Protein AF-R7TJE1-F1 (afdb_monomer_lite)

Secondary structure (DSSP, 8-state):
--------HHHHHHHTT-HHHHHHHHHTT--TT---TT---HHHHHHT-S-HHHHHHHHHHHHHTT--TT-B-TTS-BHHHHHHHTT-HHHHHHHHHTT----

Foldseek 3Di:
DPPPWVADQLLVCLLVLVLVSNLVCLVVVNDQCDATPQQDGSLQSLLPDPDPVSSLSSNVSSLVSPHDQARATNVRHGSLNSNVVVPPVSSNVVSVVSPHDPD

Organism: Capitella teleta (NCBI:txid283909)

Structure (mmCIF, N/CA/C/O backbone):
data_AF-R7TJE1-F1
#
_entry.id   AF-R7TJE1-F1
#
loop_
_atom_site.group_PDB
_atom_site.id
_atom_site.type_symbol
_atom_site.label_atom_id
_atom_site.label_alt_id
_atom_site.label_comp_id
_atom_site.label_asym_id
_atom_site.label_entity_id
_atom_site.label_seq_id
_atom_site.pdbx_PDB_ins_code
_atom_site.Cartn_x
_atom_site.Cartn_y
_atom_site.Cartn_z
_atom_site.occupancy
_atom_site.B_iso_or_equiv
_atom_site.auth_seq_id
_atom_site.auth_comp_id
_atom_site.auth_asym_id
_atom_site.auth_atom_id
_atom_site.pdbx_PDB_model_num
ATOM 1 N N . MET A 1 1 ? 20.361 -5.785 -17.310 1.00 34.81 1 MET A N 1
ATOM 2 C CA . MET A 1 1 ? 19.078 -6.520 -17.363 1.00 34.81 1 MET A CA 1
ATOM 3 C C . MET A 1 1 ? 17.946 -5.525 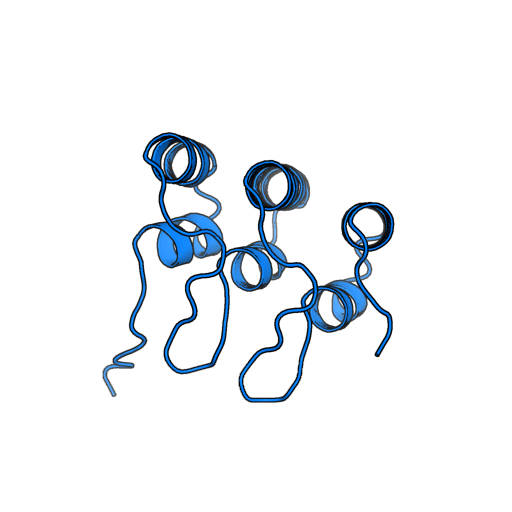-17.143 1.00 34.81 1 MET A C 1
ATOM 5 O O . MET A 1 1 ? 17.798 -5.031 -16.034 1.00 34.81 1 MET A O 1
ATOM 9 N N . LYS A 1 2 ? 17.211 -5.136 -18.194 1.00 41.81 2 LYS A N 1
ATOM 10 C CA . LYS A 1 2 ? 16.057 -4.238 -18.042 1.00 41.81 2 LYS A CA 1
ATOM 11 C C . LYS A 1 2 ? 14.924 -5.049 -17.413 1.00 41.81 2 LYS A C 1
ATOM 13 O O . LYS A 1 2 ? 14.376 -5.932 -18.066 1.00 41.81 2 LYS A O 1
ATOM 18 N N . ARG A 1 3 ? 14.608 -4.795 -16.141 1.00 45.56 3 ARG A N 1
ATOM 19 C CA . ARG A 1 3 ? 13.375 -5.297 -15.526 1.00 45.56 3 ARG A CA 1
ATOM 20 C C . ARG A 1 3 ? 12.212 -4.637 -16.262 1.00 45.56 3 ARG A C 1
ATOM 22 O O . ARG A 1 3 ? 11.872 -3.495 -15.975 1.00 45.56 3 ARG A O 1
ATOM 29 N N . ASN A 1 4 ? 11.620 -5.349 -17.217 1.00 49.66 4 ASN A N 1
ATOM 30 C CA . ASN A 1 4 ? 10.313 -5.028 -17.792 1.00 49.66 4 ASN A CA 1
ATOM 31 C C . ASN A 1 4 ? 9.226 -5.282 -16.732 1.00 49.66 4 ASN A C 1
ATOM 33 O O . ASN A 1 4 ? 8.315 -6.078 -16.932 1.00 49.66 4 ASN A O 1
ATOM 37 N N . ASN A 1 5 ? 9.338 -4.642 -15.568 1.00 59.19 5 ASN A N 1
ATOM 38 C CA . ASN A 1 5 ? 8.249 -4.585 -14.613 1.00 59.19 5 ASN A CA 1
ATOM 39 C C . ASN A 1 5 ? 7.228 -3.641 -15.237 1.00 59.19 5 ASN A C 1
ATOM 41 O O . ASN A 1 5 ? 7.529 -2.467 -15.442 1.00 59.19 5 ASN A O 1
ATOM 45 N N . ARG A 1 6 ? 6.054 -4.160 -15.601 1.00 71.88 6 ARG A N 1
ATOM 46 C CA . ARG A 1 6 ? 4.935 -3.354 -16.093 1.00 71.88 6 ARG A CA 1
ATOM 47 C C . ARG A 1 6 ? 4.520 -2.398 -14.967 1.00 71.88 6 ARG A C 1
ATOM 49 O O . ARG A 1 6 ? 3.744 -2.768 -14.094 1.00 71.88 6 ARG A O 1
ATOM 56 N N . LEU A 1 7 ? 5.150 -1.226 -14.917 1.00 78.06 7 LEU A N 1
ATOM 57 C CA . LEU A 1 7 ? 4.998 -0.262 -13.837 1.00 78.06 7 LEU A CA 1
ATOM 58 C C . LEU A 1 7 ? 3.949 0.756 -14.268 1.00 78.06 7 LEU A C 1
ATOM 60 O O . LEU A 1 7 ? 4.163 1.505 -15.221 1.00 78.06 7 LEU A O 1
ATOM 64 N N . SER A 1 8 ? 2.796 0.747 -13.607 1.00 91.94 8 SER A N 1
ATOM 65 C CA . SER A 1 8 ? 1.806 1.791 -13.828 1.00 91.94 8 SER A CA 1
ATOM 66 C C . SER A 1 8 ? 2.273 3.104 -13.195 1.00 91.94 8 SER A C 1
ATOM 68 O O . SER A 1 8 ? 3.098 3.082 -12.272 1.00 91.94 8 SER A O 1
ATOM 70 N N . PRO A 1 9 ? 1.746 4.255 -13.646 1.00 95.12 9 PRO A N 1
ATOM 71 C CA . PRO A 1 9 ? 2.037 5.538 -13.014 1.00 95.12 9 PRO A CA 1
ATOM 72 C C . PRO A 1 9 ? 1.765 5.527 -11.504 1.00 95.12 9 PRO A C 1
ATOM 74 O O . PRO A 1 9 ? 2.531 6.113 -10.743 1.00 95.12 9 PRO A O 1
ATOM 77 N N . LEU A 1 10 ? 0.721 4.811 -11.068 1.00 97.19 10 LEU A N 1
ATOM 78 C CA . LEU A 1 10 ? 0.361 4.702 -9.656 1.00 97.19 10 LEU A CA 1
ATOM 79 C C . LEU A 1 10 ? 1.389 3.878 -8.872 1.00 97.19 10 LEU A C 1
ATOM 81 O O . LEU A 1 10 ? 1.825 4.319 -7.814 1.00 97.19 10 LEU A O 1
ATOM 85 N N . LEU A 1 11 ? 1.857 2.748 -9.419 1.00 96.19 11 LEU A N 1
ATOM 86 C CA . LEU A 1 11 ? 2.925 1.955 -8.795 1.00 96.19 11 LEU A CA 1
ATOM 87 C C . LEU A 1 11 ? 4.206 2.781 -8.611 1.00 96.19 11 LEU A C 1
ATOM 89 O O . LEU A 1 11 ? 4.821 2.748 -7.545 1.00 96.19 11 LEU A O 1
ATOM 93 N N . LEU A 1 12 ? 4.592 3.556 -9.631 1.00 95.44 12 LEU A N 1
ATOM 94 C CA . LEU A 1 12 ? 5.768 4.423 -9.563 1.00 95.44 12 LEU A CA 1
ATOM 95 C C . LEU A 1 12 ? 5.597 5.530 -8.512 1.00 95.44 12 LEU A C 1
ATOM 97 O O . LEU A 1 12 ? 6.491 5.739 -7.689 1.00 95.44 12 LEU A O 1
ATOM 101 N N . ALA A 1 13 ? 4.451 6.213 -8.507 1.00 97.06 13 ALA A N 1
ATOM 102 C CA . ALA A 1 13 ? 4.151 7.270 -7.544 1.00 97.06 13 ALA A CA 1
ATOM 103 C C . ALA A 1 13 ? 4.171 6.746 -6.098 1.00 97.06 13 ALA A C 1
ATOM 105 O O . ALA A 1 13 ? 4.789 7.365 -5.232 1.00 97.06 13 ALA A O 1
ATOM 106 N N . SER A 1 14 ? 3.587 5.571 -5.850 1.00 97.12 14 SER A N 1
ATOM 107 C CA . SER A 1 14 ? 3.613 4.924 -4.535 1.00 97.12 14 SER A CA 1
ATOM 108 C C . SER A 1 1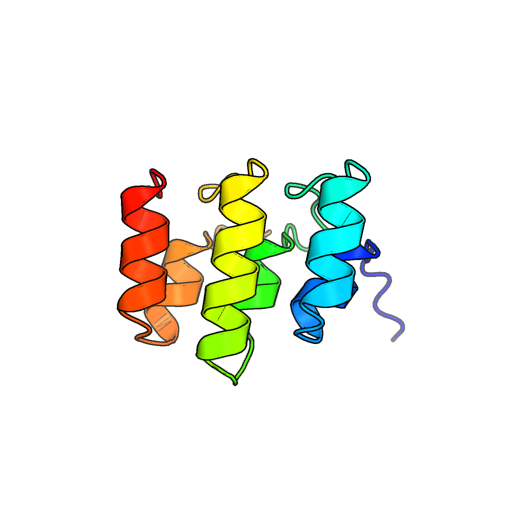4 ? 5.019 4.492 -4.121 1.00 97.12 14 SER A C 1
ATOM 110 O O . SER A 1 14 ? 5.390 4.698 -2.971 1.00 97.12 14 SER A O 1
ATOM 112 N N . SER A 1 15 ? 5.835 3.968 -5.045 1.00 95.31 15 SER A N 1
ATOM 113 C CA . SER A 1 15 ? 7.223 3.570 -4.744 1.00 95.31 15 SER A CA 1
ATOM 114 C C . SER A 1 15 ? 8.155 4.744 -4.430 1.00 95.31 15 SER A C 1
ATOM 116 O O . SER A 1 15 ? 9.165 4.565 -3.760 1.00 95.31 15 SER A O 1
ATOM 118 N N . THR A 1 16 ? 7.823 5.942 -4.917 1.00 95.56 16 THR A N 1
ATOM 119 C CA . THR A 1 16 ? 8.625 7.159 -4.721 1.00 95.56 16 THR A CA 1
ATOM 120 C C . THR A 1 16 ? 8.107 8.029 -3.578 1.00 95.56 16 THR A C 1
ATOM 122 O O . THR A 1 16 ? 8.711 9.054 -3.277 1.00 95.56 16 THR A O 1
ATOM 125 N N . GLY A 1 17 ? 6.989 7.657 -2.945 1.00 96.62 17 GLY A N 1
ATOM 126 C CA . GLY A 1 17 ? 6.381 8.451 -1.878 1.00 96.62 17 GLY A CA 1
ATOM 127 C C . GLY A 1 17 ? 5.725 9.745 -2.372 1.00 96.62 17 GLY A C 1
ATOM 128 O O . GLY A 1 17 ? 5.469 10.651 -1.582 1.00 96.62 17 GLY A O 1
ATOM 129 N N . ASN A 1 18 ? 5.443 9.874 -3.673 1.00 97.62 18 ASN A N 1
ATOM 130 C CA . ASN A 1 18 ? 4.864 11.092 -4.234 1.00 97.62 18 ASN A CA 1
ATOM 131 C C . ASN A 1 18 ? 3.351 11.160 -3.964 1.00 97.62 18 ASN A C 1
ATOM 133 O O . ASN A 1 18 ? 2.531 10.838 -4.828 1.00 97.62 18 ASN A O 1
ATOM 137 N N . VAL A 1 19 ? 2.988 11.613 -2.761 1.00 98.19 19 VAL A N 1
ATOM 138 C CA . VAL A 1 19 ? 1.599 11.721 -2.275 1.00 98.19 19 VAL A CA 1
ATOM 139 C C . VAL A 1 19 ? 0.689 12.451 -3.264 1.00 98.19 19 VAL A C 1
ATOM 141 O O . VAL A 1 19 ? -0.418 11.995 -3.539 1.00 98.19 19 VAL A O 1
ATOM 144 N N . GLN A 1 20 ? 1.150 13.571 -3.827 1.00 98.19 20 GLN A N 1
ATOM 145 C CA . GLN A 1 20 ? 0.338 14.386 -4.736 1.00 98.19 20 GLN A CA 1
ATOM 146 C C . GLN A 1 20 ? 0.025 13.649 -6.038 1.00 98.19 20 GLN A C 1
ATOM 148 O O . GLN A 1 20 ? -1.092 13.732 -6.548 1.00 98.19 20 GLN A O 1
ATOM 153 N N . SER A 1 21 ? 0.995 12.898 -6.562 1.00 98.12 21 SER A N 1
ATOM 154 C CA . SER A 1 21 ? 0.790 12.085 -7.760 1.00 98.12 21 SER A CA 1
ATOM 155 C C . SER A 1 21 ? -0.125 10.901 -7.477 1.00 98.12 21 SER A C 1
ATOM 157 O O . SER A 1 21 ? -1.029 10.657 -8.267 1.00 98.12 21 SER A O 1
ATOM 159 N N . VAL A 1 22 ? 0.050 10.214 -6.340 1.00 98.50 22 VAL A N 1
ATOM 160 C CA . VAL A 1 22 ? -0.859 9.138 -5.907 1.00 98.50 22 VAL A CA 1
ATOM 161 C C . VAL A 1 22 ? -2.293 9.657 -5.840 1.00 98.50 22 VAL A C 1
ATOM 163 O O . VAL A 1 22 ? -3.169 9.108 -6.503 1.00 98.50 22 VAL A O 1
ATOM 166 N N . LYS A 1 23 ? -2.517 10.757 -5.111 1.00 98.50 23 LYS A N 1
ATOM 167 C CA . LYS A 1 23 ? -3.840 11.365 -4.953 1.00 98.50 23 LYS A CA 1
ATOM 168 C C . LYS A 1 23 ? -4.473 11.703 -6.304 1.00 98.50 23 LYS A C 1
ATOM 170 O O . LYS A 1 23 ? -5.572 11.248 -6.594 1.00 98.50 23 LYS A O 1
ATOM 175 N N . ARG A 1 24 ? -3.752 12.433 -7.161 1.00 98.38 24 ARG A N 1
ATOM 176 C CA . ARG A 1 24 ? -4.257 12.842 -8.480 1.00 98.38 24 ARG A CA 1
ATOM 177 C C . ARG A 1 24 ? -4.579 11.640 -9.369 1.00 98.38 24 ARG A C 1
ATOM 179 O O . ARG A 1 24 ? -5.585 11.646 -10.068 1.00 98.38 24 ARG A O 1
ATOM 186 N N . LEU A 1 25 ? -3.734 10.611 -9.370 1.00 98.38 25 LEU A N 1
ATOM 187 C CA . LEU A 1 25 ? -3.973 9.409 -10.170 1.00 98.38 25 LEU A CA 1
ATOM 188 C C . LEU A 1 25 ? -5.243 8.680 -9.714 1.00 98.38 25 LEU A C 1
ATOM 190 O O . LEU A 1 25 ? -6.046 8.292 -10.559 1.00 98.38 25 LEU A O 1
ATOM 194 N N . LEU A 1 26 ? -5.452 8.550 -8.403 1.00 98.31 26 LEU A N 1
ATOM 195 C CA . LEU A 1 26 ? -6.655 7.940 -7.836 1.00 98.31 26 LEU A CA 1
ATOM 196 C C . LEU A 1 26 ? -7.921 8.763 -8.134 1.00 98.31 26 LEU A C 1
ATOM 198 O O . LEU A 1 26 ? -8.920 8.201 -8.577 1.00 98.31 26 LEU A O 1
ATOM 202 N N . GLU A 1 27 ? -7.859 10.094 -8.017 1.00 98.06 27 GLU A N 1
ATOM 203 C CA . GLU A 1 27 ? -8.951 11.005 -8.412 1.00 98.06 27 GLU A CA 1
ATOM 204 C C . GLU A 1 27 ? -9.319 10.861 -9.902 1.00 98.06 27 GLU A C 1
ATOM 206 O O . GLU A 1 27 ? -10.484 10.975 -10.286 1.00 98.06 27 GLU A O 1
ATOM 211 N N . HIS A 1 28 ? -8.335 10.544 -10.748 1.00 97.50 28 HIS A N 1
ATOM 212 C CA . HIS A 1 28 ? -8.521 10.240 -12.169 1.00 97.50 28 HIS A CA 1
ATOM 213 C C . HIS A 1 28 ? -8.809 8.755 -12.457 1.00 97.50 28 HIS A C 1
ATOM 215 O O . HIS A 1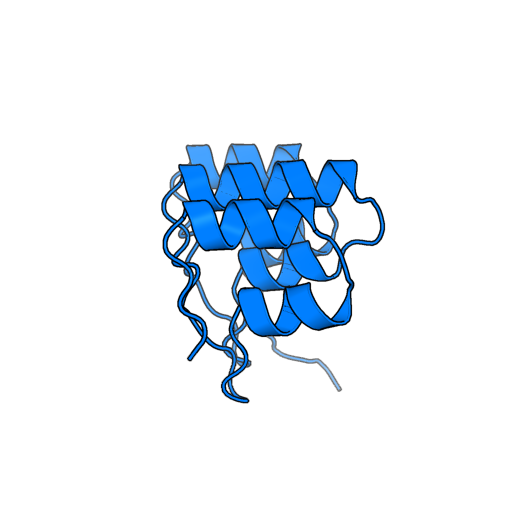 28 ? -8.646 8.306 -13.593 1.00 97.50 28 HIS A O 1
ATOM 221 N N . LYS A 1 29 ? -9.300 8.004 -11.462 1.00 95.50 29 LYS A N 1
ATOM 222 C CA . LYS A 1 29 ? -9.738 6.604 -11.584 1.00 95.50 29 LYS A CA 1
ATOM 223 C C . LYS A 1 29 ? -8.626 5.633 -11.996 1.00 95.50 29 LYS A C 1
ATOM 225 O O . LYS A 1 29 ? -8.900 4.635 -12.664 1.00 95.50 29 LYS A O 1
ATOM 230 N N . ALA A 1 30 ? -7.375 5.907 -11.624 1.00 96.75 30 ALA A N 1
ATOM 231 C CA . ALA A 1 30 ? -6.337 4.884 -11.697 1.00 96.75 30 ALA A CA 1
ATOM 232 C C . ALA A 1 30 ? -6.739 3.689 -10.823 1.00 96.75 30 ALA A C 1
ATOM 234 O O . ALA A 1 30 ? -7.181 3.875 -9.693 1.00 96.75 30 ALA A O 1
ATOM 235 N N . ASP A 1 31 ? -6.574 2.477 -11.349 1.00 97.56 31 ASP A N 1
ATOM 236 C CA . ASP A 1 31 ? -6.898 1.248 -10.627 1.00 97.56 31 ASP A CA 1
ATOM 237 C C . ASP A 1 31 ? -5.887 1.013 -9.481 1.00 97.56 31 ASP A C 1
ATOM 239 O O . ASP A 1 31 ? -4.712 0.737 -9.763 1.00 97.56 31 ASP A O 1
ATOM 243 N N . PRO A 1 32 ? -6.299 1.103 -8.199 1.00 97.44 32 PRO A N 1
ATOM 244 C CA . PRO A 1 32 ? -5.408 0.865 -7.062 1.00 97.44 32 PRO A CA 1
ATOM 245 C C . PRO A 1 32 ? -4.951 -0.597 -6.952 1.00 97.44 32 PRO A C 1
ATOM 247 O O . PRO A 1 32 ? -3.917 -0.871 -6.336 1.00 97.44 32 PRO A O 1
ATOM 250 N N . ASN A 1 33 ? -5.680 -1.521 -7.585 1.00 97.56 33 ASN A N 1
ATOM 251 C CA . ASN A 1 33 ? -5.450 -2.963 -7.546 1.00 97.56 33 ASN A CA 1
ATOM 252 C C . ASN A 1 33 ? -4.613 -3.462 -8.724 1.00 97.56 33 ASN A C 1
ATOM 254 O O . ASN A 1 33 ? -4.364 -4.663 -8.851 1.00 97.56 33 ASN A O 1
ATOM 258 N N . GLN A 1 34 ? -4.128 -2.554 -9.574 1.00 96.44 34 GLN A N 1
ATOM 259 C CA . GLN A 1 34 ? -3.268 -2.920 -10.683 1.00 96.44 34 GLN A CA 1
ATOM 260 C C . GLN A 1 34 ? -1.975 -3.575 -10.181 1.00 96.44 34 GLN A C 1
ATOM 262 O O . GLN A 1 34 ? -1.220 -3.001 -9.394 1.00 96.44 34 GLN A O 1
ATOM 267 N N . ARG A 1 35 ? -1.687 -4.766 -10.710 1.00 95.19 35 ARG A N 1
ATOM 268 C CA . ARG A 1 35 ? -0.501 -5.558 -10.367 1.00 95.19 35 ARG A CA 1
ATOM 269 C C . ARG A 1 35 ? 0.561 -5.456 -11.455 1.00 95.19 35 ARG A C 1
ATOM 271 O O . ARG A 1 35 ? 0.252 -5.468 -12.650 1.00 95.19 35 ARG A O 1
ATOM 278 N N . ASN A 1 36 ? 1.826 -5.374 -11.049 1.00 93.81 36 ASN A N 1
ATOM 279 C CA . ASN A 1 36 ? 2.940 -5.569 -11.978 1.00 93.81 36 ASN A CA 1
ATOM 280 C C . ASN A 1 36 ? 3.194 -7.068 -12.235 1.00 93.81 36 ASN A C 1
ATOM 282 O O . ASN A 1 36 ? 2.509 -7.941 -11.708 1.00 93.81 36 ASN A O 1
ATOM 286 N N . ASN A 1 37 ? 4.233 -7.380 -13.012 1.00 92.56 37 ASN A N 1
ATOM 287 C CA . ASN A 1 37 ? 4.601 -8.761 -13.354 1.00 92.56 37 ASN A CA 1
ATOM 288 C C . ASN A 1 37 ? 5.046 -9.618 -12.150 1.00 92.56 37 ASN A C 1
ATOM 290 O O . ASN A 1 37 ? 5.201 -10.823 -12.294 1.00 92.56 37 ASN A O 1
ATOM 294 N N . GLN A 1 38 ? 5.272 -9.007 -10.987 1.00 92.88 38 GLN A N 1
ATOM 295 C CA . GLN A 1 38 ? 5.598 -9.687 -9.730 1.00 92.88 38 GLN A CA 1
ATOM 296 C C . GLN A 1 38 ? 4.374 -9.780 -8.806 1.00 92.88 38 GLN A C 1
ATOM 298 O O . GLN A 1 38 ? 4.502 -10.134 -7.641 1.00 92.88 38 GLN A O 1
ATOM 303 N N . GLY A 1 39 ? 3.184 -9.422 -9.294 1.00 94.75 39 GLY A N 1
ATOM 304 C CA . GLY A 1 39 ? 1.965 -9.406 -8.494 1.00 94.75 39 GLY A CA 1
ATOM 305 C C . GLY A 1 39 ? 1.862 -8.233 -7.515 1.00 94.75 39 GLY A C 1
ATOM 306 O O . GLY A 1 39 ? 0.879 -8.184 -6.786 1.00 94.75 39 GLY A O 1
ATOM 307 N N . LEU A 1 40 ? 2.818 -7.295 -7.505 1.00 95.88 40 LEU A N 1
ATOM 308 C CA . LEU A 1 40 ? 2.857 -6.189 -6.543 1.00 95.88 40 LEU A CA 1
ATOM 309 C C . LEU A 1 40 ? 1.856 -5.088 -6.903 1.00 95.88 40 LEU A C 1
ATOM 311 O O . LEU A 1 40 ? 1.797 -4.663 -8.062 1.00 95.88 40 LEU A O 1
ATOM 315 N N . THR A 1 41 ? 1.144 -4.595 -5.890 1.00 97.31 41 THR A N 1
ATOM 316 C CA . THR A 1 41 ? 0.195 -3.473 -5.968 1.00 97.31 41 THR A CA 1
ATOM 317 C C . THR A 1 41 ? 0.811 -2.168 -5.461 1.00 97.31 41 THR A C 1
ATOM 319 O O . THR A 1 41 ? 1.882 -2.152 -4.847 1.00 97.31 41 THR A O 1
ATOM 322 N N . ALA A 1 42 ? 0.115 -1.049 -5.679 1.00 97.50 42 ALA A N 1
ATOM 323 C CA . ALA A 1 42 ? 0.535 0.262 -5.184 1.00 97.50 42 ALA A CA 1
ATOM 324 C C . ALA A 1 42 ? 0.623 0.293 -3.650 1.00 97.50 42 ALA A C 1
ATOM 326 O O . ALA A 1 42 ? 1.535 0.908 -3.092 1.00 97.50 42 ALA A O 1
ATOM 327 N N . LEU A 1 43 ? -0.281 -0.436 -2.985 1.00 97.44 43 LEU A N 1
ATOM 328 C CA . LEU A 1 43 ? -0.299 -0.594 -1.534 1.00 97.44 43 LEU A CA 1
ATOM 329 C C . LEU A 1 43 ? 0.993 -1.249 -1.042 1.00 97.44 43 LEU A C 1
ATOM 331 O O . LEU A 1 43 ? 1.642 -0.713 -0.150 1.00 97.44 43 LEU A O 1
ATOM 335 N N . MET A 1 44 ? 1.426 -2.339 -1.682 1.00 96.25 44 MET A N 1
ATOM 336 C CA . MET A 1 44 ? 2.668 -3.034 -1.325 1.00 96.25 44 MET A CA 1
ATOM 337 C C . MET A 1 44 ? 3.906 -2.155 -1.520 1.00 96.25 44 MET A C 1
ATOM 339 O O . MET A 1 44 ? 4.788 -2.143 -0.667 1.00 96.25 44 MET A O 1
ATOM 343 N N . PHE A 1 45 ? 3.966 -1.360 -2.595 1.00 95.75 45 PHE A N 1
ATOM 344 C CA . PHE A 1 45 ? 5.071 -0.414 -2.788 1.00 95.75 45 PHE A CA 1
ATOM 345 C C . PHE A 1 45 ? 5.130 0.656 -1.693 1.00 95.75 45 PHE A C 1
ATOM 347 O O . PHE A 1 45 ? 6.220 0.970 -1.215 1.00 95.75 45 PHE A O 1
ATOM 354 N N . ALA A 1 46 ? 3.982 1.179 -1.253 1.00 96.25 46 ALA A N 1
ATOM 355 C CA . ALA A 1 46 ? 3.928 2.178 -0.185 1.00 96.25 46 ALA A CA 1
ATOM 356 C C . ALA A 1 46 ? 4.490 1.647 1.150 1.00 96.25 46 ALA A C 1
ATOM 358 O O . ALA A 1 46 ? 5.094 2.395 1.922 1.00 96.25 46 ALA A O 1
ATOM 359 N N . LEU A 1 47 ? 4.373 0.339 1.407 1.00 95.06 47 LEU A N 1
ATOM 360 C CA . LEU A 1 47 ? 4.936 -0.302 2.601 1.00 95.06 47 LEU A CA 1
ATOM 361 C C . LEU A 1 47 ? 6.471 -0.293 2.625 1.00 95.06 47 LEU A C 1
ATOM 363 O O . LEU A 1 47 ? 7.078 -0.401 3.690 1.00 95.06 47 LEU A O 1
ATOM 367 N N . HIS A 1 48 ? 7.126 -0.110 1.480 1.00 93.00 48 HIS A N 1
ATOM 368 C CA . HIS A 1 48 ? 8.582 -0.043 1.414 1.00 93.00 48 HIS A CA 1
ATOM 369 C C . HIS A 1 48 ? 9.158 1.349 1.677 1.00 93.00 48 HIS A C 1
ATOM 371 O O . HIS A 1 48 ? 10.360 1.429 1.906 1.00 93.00 48 HIS A O 1
ATOM 377 N N . LEU A 1 49 ? 8.330 2.394 1.756 1.00 93.69 49 LEU A N 1
ATOM 378 C CA . LEU A 1 49 ? 8.775 3.751 2.079 1.00 93.69 49 LEU A CA 1
ATOM 379 C C . LEU A 1 49 ? 9.423 3.830 3.471 1.00 93.69 49 LEU A C 1
ATOM 381 O O . LEU A 1 49 ? 9.038 3.094 4.387 1.00 93.69 49 LEU A O 1
ATOM 385 N N . ASP A 1 50 ? 10.403 4.723 3.601 1.00 91.38 50 ASP A N 1
ATOM 386 C CA . ASP A 1 50 ? 11.141 4.963 4.849 1.00 91.38 50 ASP A CA 1
ATOM 387 C C . ASP A 1 50 ? 10.464 6.027 5.725 1.00 91.38 50 ASP A C 1
ATOM 389 O O . ASP A 1 50 ? 10.517 5.961 6.952 1.00 91.38 50 ASP A O 1
ATOM 393 N N . ASP A 1 51 ? 9.786 6.995 5.103 1.00 93.38 51 ASP A N 1
ATOM 394 C CA . ASP A 1 51 ? 9.052 8.041 5.811 1.00 93.38 51 ASP A CA 1
ATOM 395 C C . ASP A 1 51 ? 7.671 7.534 6.255 1.00 93.38 51 ASP A C 1
ATOM 397 O O . ASP A 1 51 ? 6.770 7.311 5.440 1.00 93.38 51 ASP A O 1
ATOM 401 N N . ALA A 1 52 ? 7.500 7.362 7.568 1.00 91.00 52 ALA A N 1
ATOM 402 C CA . ALA A 1 52 ? 6.283 6.804 8.155 1.00 91.00 52 ALA A CA 1
ATOM 403 C C . ALA A 1 52 ? 5.031 7.668 7.912 1.00 91.00 52 ALA A C 1
ATOM 405 O O . ALA A 1 52 ? 3.941 7.121 7.760 1.00 91.00 52 ALA A O 1
ATOM 406 N N . SER A 1 53 ? 5.170 8.997 7.848 1.00 93.06 53 SER A N 1
ATOM 407 C CA . SER A 1 53 ? 4.046 9.921 7.620 1.00 93.06 53 SER A CA 1
ATOM 408 C C . SER A 1 53 ? 3.526 9.822 6.181 1.00 93.06 53 SER A C 1
ATOM 410 O O . SER A 1 53 ? 2.325 9.697 5.924 1.00 93.06 53 SER A O 1
ATOM 412 N N . THR A 1 54 ? 4.454 9.797 5.229 1.00 95.69 54 THR A N 1
ATOM 413 C CA . THR A 1 54 ? 4.209 9.623 3.798 1.00 95.69 54 THR A CA 1
ATOM 414 C C . THR A 1 54 ? 3.619 8.248 3.523 1.00 95.69 54 THR A C 1
ATOM 416 O O . THR A 1 54 ? 2.626 8.134 2.804 1.00 95.69 54 THR A O 1
ATOM 419 N N . GLN A 1 55 ? 4.185 7.209 4.141 1.00 95.44 55 GLN A N 1
ATOM 420 C CA . GLN A 1 55 ? 3.654 5.853 4.093 1.00 95.44 55 GLN A CA 1
ATOM 421 C C . GLN A 1 55 ? 2.206 5.800 4.590 1.00 95.44 55 GLN A C 1
ATOM 423 O O . GLN A 1 55 ? 1.341 5.299 3.876 1.00 95.44 55 GLN A O 1
ATOM 428 N N . GLU A 1 56 ? 1.927 6.341 5.779 1.00 95.00 56 GLU A N 1
ATOM 429 C CA . GLU A 1 56 ? 0.583 6.356 6.366 1.00 95.00 56 GLU A CA 1
ATOM 430 C C . GLU A 1 56 ? -0.426 7.087 5.473 1.00 95.00 56 GLU A C 1
ATOM 432 O O . GLU A 1 56 ? -1.542 6.601 5.270 1.00 95.00 56 GLU A O 1
ATOM 437 N N . THR A 1 57 ? -0.008 8.203 4.873 1.00 97.44 57 THR A N 1
ATOM 438 C CA . THR A 1 57 ? -0.839 8.991 3.957 1.00 97.44 57 THR A CA 1
ATOM 439 C C . THR A 1 57 ? -1.165 8.221 2.677 1.00 97.44 57 THR A C 1
ATOM 441 O O . THR A 1 57 ? -2.323 8.158 2.272 1.00 97.44 57 THR A O 1
ATOM 444 N N . ILE A 1 58 ? -0.165 7.613 2.032 1.00 98.25 58 ILE A N 1
ATOM 445 C CA . ILE A 1 58 ? -0.365 6.877 0.774 1.00 98.25 58 ILE A CA 1
ATOM 446 C C . ILE A 1 58 ? -1.194 5.614 1.004 1.00 98.25 58 ILE A C 1
ATOM 448 O O . ILE A 1 58 ? -2.086 5.329 0.209 1.00 98.25 58 ILE A O 1
ATOM 452 N N . VAL A 1 59 ? -0.940 4.880 2.090 1.00 97.44 59 VAL A N 1
ATOM 453 C CA . VAL A 1 59 ? -1.737 3.701 2.458 1.00 97.44 59 VAL A CA 1
ATOM 454 C C . VAL A 1 59 ? -3.197 4.090 2.692 1.00 97.44 59 VAL A C 1
ATOM 456 O O . VAL A 1 59 ? -4.083 3.434 2.151 1.00 97.44 59 VAL A O 1
ATOM 459 N N . GLY A 1 60 ? -3.447 5.182 3.423 1.00 97.31 60 GLY A N 1
ATOM 460 C CA . GLY A 1 60 ? -4.798 5.711 3.623 1.00 97.31 60 GLY A CA 1
ATOM 461 C C . GLY A 1 60 ? -5.498 6.038 2.305 1.00 97.31 60 GLY A C 1
ATOM 462 O O . GLY A 1 60 ? -6.574 5.512 2.047 1.00 97.31 60 GLY A O 1
ATOM 463 N N . LEU A 1 61 ? -4.846 6.814 1.431 1.00 98.25 61 LEU A N 1
ATOM 464 C CA . LEU A 1 61 ? -5.401 7.181 0.124 1.00 98.25 61 LEU A CA 1
ATOM 465 C C . LEU A 1 61 ? -5.764 5.961 -0.726 1.00 98.25 61 LEU A C 1
ATOM 467 O O . LEU A 1 61 ? -6.820 5.940 -1.351 1.00 98.25 61 LEU A O 1
ATOM 471 N N . LEU A 1 62 ? -4.893 4.952 -0.766 1.00 98.31 62 LEU A N 1
ATOM 472 C CA . LEU A 1 62 ? -5.125 3.742 -1.550 1.00 98.31 62 LEU A CA 1
ATOM 473 C C . LEU A 1 62 ? -6.330 2.954 -1.024 1.00 98.31 62 LEU A C 1
ATOM 475 O O . LEU A 1 62 ? -7.185 2.564 -1.815 1.00 98.31 62 LEU A O 1
ATOM 479 N N . ILE A 1 63 ? -6.425 2.766 0.295 1.00 97.44 63 ILE A N 1
ATOM 480 C CA . ILE A 1 63 ? -7.554 2.083 0.943 1.00 97.44 63 ILE A CA 1
AT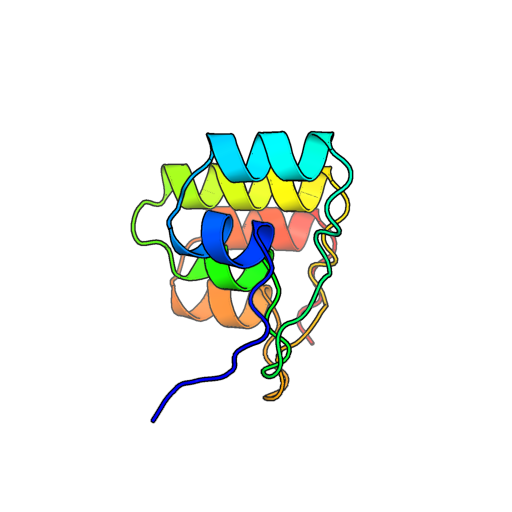OM 481 C C . ILE A 1 63 ? -8.863 2.846 0.703 1.00 97.44 63 ILE A C 1
ATOM 483 O O . ILE A 1 63 ? -9.851 2.248 0.283 1.00 97.44 63 ILE A O 1
ATOM 487 N N . GLU A 1 64 ? -8.864 4.168 0.892 1.00 97.19 64 GLU A N 1
ATOM 488 C CA . GLU A 1 64 ? -10.032 5.033 0.656 1.00 97.19 64 GLU A CA 1
ATOM 489 C C . GLU A 1 64 ? -10.558 4.940 -0.785 1.00 97.19 64 GLU A C 1
ATOM 491 O O . GLU A 1 64 ? -11.753 5.110 -1.019 1.00 97.19 64 GLU A O 1
ATOM 496 N N . HIS A 1 65 ? -9.682 4.638 -1.747 1.00 98.06 65 HIS A N 1
ATOM 497 C CA . HIS A 1 65 ? -10.036 4.471 -3.158 1.00 98.06 65 HIS A CA 1
ATOM 498 C C . HIS A 1 65 ? -10.260 3.007 -3.570 1.00 98.06 65 HIS A C 1
ATOM 500 O O . HIS A 1 65 ? -10.350 2.717 -4.762 1.00 98.06 65 HIS A O 1
ATOM 506 N N . GLY A 1 66 ? -10.392 2.086 -2.610 1.00 96.50 66 GLY A N 1
ATOM 507 C CA . GLY A 1 66 ? -10.770 0.696 -2.872 1.00 96.50 66 GLY A CA 1
ATOM 508 C C . GLY A 1 66 ? -9.601 -0.236 -3.188 1.00 96.50 66 GLY A C 1
ATOM 509 O O . GLY A 1 66 ? -9.778 -1.208 -3.927 1.00 96.50 66 GLY A O 1
ATOM 510 N N . ALA A 1 67 ? -8.407 0.044 -2.659 1.00 97.69 67 ALA A N 1
ATOM 511 C CA . ALA A 1 67 ? -7.327 -0.935 -2.666 1.00 97.69 67 ALA A CA 1
ATOM 512 C C . ALA A 1 67 ? -7.730 -2.184 -1.865 1.00 97.69 67 ALA A C 1
ATOM 514 O O . ALA A 1 67 ? -8.062 -2.099 -0.684 1.00 97.69 67 ALA A O 1
ATOM 515 N N . ASP A 1 68 ? -7.652 -3.343 -2.508 1.00 97.06 68 ASP A N 1
ATOM 516 C CA . ASP A 1 68 ? -7.824 -4.648 -1.894 1.00 97.06 68 ASP A CA 1
ATOM 517 C C . ASP A 1 68 ? -6.553 -5.004 -1.110 1.00 97.06 68 ASP A C 1
ATOM 519 O O . ASP A 1 68 ? -5.473 -5.242 -1.664 1.00 97.06 68 ASP A O 1
ATOM 523 N N . VAL A 1 69 ? -6.696 -4.998 0.214 1.00 95.81 69 VAL A N 1
ATOM 524 C CA . VAL A 1 69 ? -5.627 -5.265 1.182 1.00 95.81 69 VAL A CA 1
ATOM 525 C C . VAL A 1 69 ? -5.212 -6.740 1.233 1.00 95.81 69 VAL A C 1
ATOM 527 O O . VAL A 1 69 ? -4.132 -7.039 1.747 1.00 95.81 69 VAL A O 1
ATOM 530 N N . ASN A 1 70 ? -6.025 -7.638 0.667 1.00 95.69 70 ASN A N 1
ATOM 531 C CA . ASN A 1 70 ? -5.826 -9.089 0.680 1.00 95.69 70 ASN A CA 1
ATOM 532 C C . ASN A 1 70 ? -5.155 -9.618 -0.594 1.00 95.69 70 ASN A C 1
ATOM 534 O O . ASN A 1 70 ? -4.836 -10.804 -0.683 1.00 95.69 70 ASN A O 1
ATOM 538 N N . LEU A 1 71 ? -4.885 -8.755 -1.580 1.00 95.75 71 LEU A N 1
ATOM 539 C CA . LEU A 1 71 ? -4.063 -9.140 -2.723 1.00 95.75 71 LEU A CA 1
ATOM 540 C C . LEU A 1 71 ? -2.670 -9.569 -2.257 1.00 95.75 71 LEU A C 1
ATOM 542 O O . LEU A 1 71 ? -2.058 -8.935 -1.397 1.00 95.75 71 LEU A O 1
ATOM 546 N N . THR A 1 72 ? -2.149 -10.620 -2.885 1.00 95.75 72 THR A N 1
ATOM 547 C CA . THR A 1 72 ? -0.808 -11.147 -2.622 1.00 95.75 72 THR A CA 1
ATOM 548 C C . THR A 1 72 ? 0.137 -10.877 -3.788 1.00 95.75 72 THR A C 1
ATOM 550 O O . THR A 1 72 ? -0.293 -10.715 -4.931 1.00 95.75 72 THR A O 1
ATOM 553 N N . ASP A 1 73 ? 1.441 -10.834 -3.541 1.00 94.31 73 ASP A N 1
ATOM 554 C CA . ASP A 1 73 ? 2.444 -10.842 -4.607 1.00 94.31 73 ASP A CA 1
ATOM 555 C C . ASP A 1 73 ? 2.589 -12.252 -5.230 1.00 94.31 73 ASP A C 1
ATOM 557 O O . ASP A 1 73 ? 1.839 -13.181 -4.911 1.00 94.31 73 ASP A O 1
ATOM 561 N N . CYS A 1 74 ? 3.534 -12.436 -6.157 1.00 94.75 74 CYS A N 1
ATOM 562 C CA . CYS A 1 74 ? 3.796 -13.747 -6.763 1.00 94.75 74 CYS A CA 1
ATOM 563 C C . CYS A 1 74 ? 4.358 -14.797 -5.789 1.00 94.75 74 CYS A C 1
ATOM 565 O O . CYS A 1 74 ? 4.368 -15.977 -6.130 1.00 94.75 74 CYS A O 1
ATOM 567 N N . ASN A 1 75 ? 4.831 -14.385 -4.612 1.00 93.31 75 ASN A N 1
ATOM 568 C CA . ASN A 1 75 ? 5.326 -15.270 -3.559 1.00 93.31 75 ASN A CA 1
ATOM 569 C C . ASN A 1 75 ? 4.242 -15.584 -2.515 1.00 93.31 75 ASN A C 1
ATOM 571 O O . ASN A 1 75 ? 4.512 -16.312 -1.565 1.00 93.31 75 ASN A O 1
ATOM 575 N N . GLY A 1 76 ? 3.029 -15.047 -2.686 1.00 94.44 76 GLY A N 1
ATOM 576 C CA . GLY A 1 76 ? 1.934 -15.211 -1.735 1.00 94.44 76 GLY A CA 1
ATOM 577 C C . GLY A 1 76 ? 1.945 -14.197 -0.592 1.00 94.44 76 GLY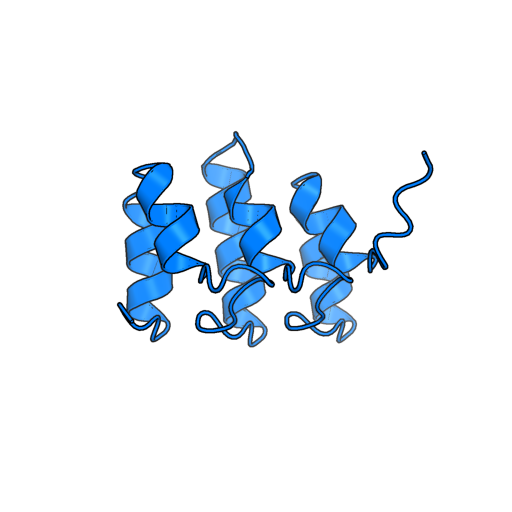 A C 1
ATOM 578 O O . GLY A 1 76 ? 1.133 -14.339 0.312 1.00 94.44 76 GLY A O 1
ATOM 579 N N . TYR A 1 77 ? 2.800 -13.167 -0.627 1.00 92.94 77 TYR A N 1
ATOM 580 C CA . TYR A 1 77 ? 2.854 -12.175 0.443 1.00 92.94 77 TYR A CA 1
ATOM 581 C C . TYR A 1 77 ? 1.763 -11.113 0.312 1.00 92.94 77 TYR A C 1
ATOM 583 O O . TYR A 1 77 ? 1.721 -10.395 -0.690 1.00 92.94 77 TYR A O 1
ATOM 591 N N . SER A 1 78 ? 0.915 -10.980 1.334 1.00 93.81 78 SER A N 1
ATOM 592 C CA . SER A 1 78 ? -0.083 -9.907 1.445 1.00 93.81 78 SER A CA 1
ATOM 593 C C . SER A 1 78 ? 0.521 -8.596 1.965 1.00 93.81 78 SER A C 1
ATOM 595 O O . SER A 1 78 ? 1.636 -8.556 2.501 1.00 93.81 78 SER A O 1
ATOM 597 N N . ALA A 1 79 ? -0.235 -7.498 1.861 1.00 93.69 79 ALA A N 1
ATOM 598 C CA . ALA A 1 79 ? 0.164 -6.213 2.437 1.00 93.69 79 ALA A CA 1
ATOM 599 C C . ALA A 1 79 ? 0.408 -6.311 3.957 1.00 93.69 79 ALA A C 1
ATOM 601 O O . ALA A 1 79 ? 1.354 -5.715 4.476 1.00 93.69 79 ALA A O 1
ATOM 602 N N . LEU A 1 80 ? -0.395 -7.105 4.669 1.00 92.50 80 LEU A N 1
ATOM 603 C CA . LEU A 1 80 ? -0.251 -7.303 6.110 1.00 92.50 80 LEU A CA 1
ATOM 604 C C . LEU A 1 80 ? 1.055 -8.032 6.457 1.00 92.50 80 LEU A C 1
ATOM 606 O O . LEU A 1 80 ? 1.777 -7.620 7.371 1.00 92.50 80 LEU A O 1
ATOM 610 N N . GLN A 1 81 ? 1.400 -9.074 5.699 1.00 91.06 81 GLN A N 1
ATOM 611 C CA . GLN A 1 81 ? 2.635 -9.838 5.896 1.00 91.06 81 GLN A CA 1
ATOM 612 C C . GLN A 1 81 ? 3.879 -8.973 5.625 1.00 91.06 81 GLN A C 1
ATOM 614 O O . GLN A 1 81 ? 4.833 -9.002 6.404 1.00 91.06 81 GLN A O 1
ATOM 619 N N . ILE A 1 82 ? 3.839 -8.121 4.594 1.00 90.94 82 ILE A N 1
ATOM 620 C CA . ILE A 1 82 ? 4.912 -7.155 4.301 1.00 90.94 82 ILE A CA 1
ATOM 621 C C . ILE A 1 82 ? 5.035 -6.108 5.422 1.00 90.94 82 ILE A C 1
ATOM 623 O O . ILE A 1 82 ? 6.139 -5.826 5.892 1.00 90.94 82 ILE A O 1
ATOM 627 N N . ALA A 1 83 ? 3.916 -5.541 5.885 1.00 90.44 83 ALA A N 1
ATOM 628 C CA . ALA A 1 83 ? 3.905 -4.529 6.944 1.00 90.44 83 ALA A CA 1
ATOM 629 C C . ALA A 1 83 ? 4.409 -5.077 8.292 1.00 90.44 83 ALA A C 1
ATOM 631 O O . ALA A 1 83 ? 5.059 -4.355 9.054 1.00 90.44 83 ALA A O 1
ATOM 632 N N . SER A 1 84 ? 4.159 -6.361 8.567 1.00 87.81 84 SER A N 1
ATOM 633 C CA . SER A 1 84 ? 4.564 -7.036 9.807 1.00 87.81 84 SER A CA 1
ATOM 634 C C . SER A 1 84 ? 6.084 -7.066 9.979 1.00 87.81 84 SER A C 1
ATOM 636 O O . SER A 1 84 ? 6.585 -6.848 11.081 1.00 87.81 84 SER A O 1
ATOM 638 N N . ALA A 1 85 ? 6.834 -7.223 8.884 1.00 83.12 85 ALA A N 1
ATOM 639 C CA . ALA A 1 85 ? 8.296 -7.186 8.907 1.00 83.12 85 ALA A CA 1
ATOM 640 C C . ALA A 1 85 ? 8.865 -5.811 9.312 1.00 83.12 85 ALA A C 1
ATOM 642 O O . ALA A 1 85 ? 9.986 -5.731 9.811 1.00 83.12 85 ALA A O 1
ATOM 643 N N . LYS A 1 86 ? 8.098 -4.728 9.121 1.00 75.50 86 LYS A N 1
ATOM 644 C CA . LYS A 1 86 ? 8.524 -3.349 9.406 1.00 75.50 86 LYS A CA 1
ATOM 645 C C . LYS A 1 86 ? 8.096 -2.817 10.779 1.00 75.50 86 LYS A C 1
ATOM 647 O O . LYS A 1 86 ? 8.438 -1.687 11.109 1.00 75.50 86 LYS A O 1
ATOM 652 N N . GLN A 1 87 ? 7.354 -3.597 11.572 1.00 76.06 87 GLN A N 1
ATOM 653 C CA . GLN A 1 87 ? 6.876 -3.220 12.915 1.00 76.06 87 GLN A CA 1
ATOM 654 C C . GLN A 1 87 ? 6.092 -1.888 12.973 1.00 76.06 87 GLN A C 1
ATOM 656 O O . GLN A 1 87 ? 6.004 -1.249 14.024 1.00 76.06 87 GLN A O 1
ATOM 661 N N . ASN A 1 88 ? 5.480 -1.455 11.864 1.00 79.56 88 ASN A N 1
ATOM 662 C CA . ASN A 1 88 ? 4.684 -0.228 11.846 1.00 79.56 88 ASN A CA 1
ATOM 663 C C . ASN A 1 88 ? 3.252 -0.503 12.333 1.00 79.56 88 ASN A C 1
ATOM 665 O O . ASN A 1 88 ? 2.348 -0.799 11.550 1.00 79.56 88 ASN A O 1
ATOM 669 N N . VAL A 1 89 ? 3.046 -0.371 13.646 1.00 86.00 89 VAL A N 1
ATOM 670 C CA . VAL A 1 89 ? 1.765 -0.643 14.325 1.00 86.00 89 VAL A CA 1
ATOM 671 C C . VAL A 1 89 ? 0.598 0.155 13.733 1.00 86.00 89 VAL A C 1
ATOM 673 O O . VAL A 1 89 ? -0.515 -0.361 13.657 1.00 86.00 89 VAL A O 1
ATOM 676 N N . ARG A 1 90 ? 0.824 1.394 13.276 1.00 88.19 90 ARG A N 1
ATOM 677 C CA . ARG A 1 90 ? -0.247 2.223 12.693 1.00 88.19 90 ARG A CA 1
ATOM 678 C C . ARG A 1 90 ? -0.735 1.669 11.361 1.00 88.19 90 ARG A C 1
ATOM 680 O O . ARG A 1 90 ? -1.937 1.625 11.121 1.00 88.19 90 ARG A O 1
ATOM 687 N N . ILE A 1 91 ? 0.194 1.224 10.520 1.00 91.62 91 ILE A N 1
ATOM 688 C CA . ILE A 1 91 ? -0.124 0.611 9.229 1.00 91.62 91 ILE A CA 1
ATOM 689 C C . ILE A 1 91 ? -0.802 -0.736 9.427 1.00 91.62 91 ILE A C 1
ATOM 691 O O . ILE A 1 91 ? -1.819 -0.988 8.793 1.00 91.62 91 ILE A O 1
ATOM 695 N N . LEU A 1 92 ? -0.296 -1.558 10.351 1.00 91.50 92 LEU A N 1
ATOM 696 C CA . LEU A 1 92 ? -0.946 -2.816 10.717 1.00 91.50 92 LEU A CA 1
ATOM 697 C C . LEU A 1 92 ? -2.391 -2.573 11.151 1.00 91.50 92 LEU A C 1
ATOM 699 O O . LEU A 1 92 ? -3.296 -3.209 10.625 1.00 91.50 92 LEU A O 1
ATOM 703 N N . LYS A 1 93 ? -2.618 -1.598 12.040 1.00 90.50 93 LYS A N 1
ATOM 704 C CA . LYS A 1 93 ? -3.965 -1.232 12.478 1.00 90.50 93 LYS A CA 1
ATOM 705 C C . LYS A 1 93 ? -4.853 -0.791 11.311 1.00 90.50 93 LYS A C 1
ATOM 707 O O . LYS A 1 93 ? -5.956 -1.300 11.188 1.00 90.50 93 LYS A O 1
ATOM 712 N N . LYS A 1 94 ? -4.373 0.092 10.427 1.00 92.19 94 LYS A N 1
ATOM 713 C CA . LYS A 1 94 ? -5.136 0.518 9.238 1.00 92.19 94 LYS A CA 1
ATOM 714 C C . LYS A 1 94 ? -5.507 -0.656 8.333 1.00 92.19 94 LYS A C 1
ATOM 716 O O . LYS A 1 94 ? -6.635 -0.705 7.857 1.00 92.19 94 LYS A O 1
ATOM 721 N N . LEU A 1 95 ? -4.580 -1.583 8.094 1.00 92.25 95 LEU A N 1
ATOM 722 C CA . LEU A 1 95 ? -4.842 -2.772 7.282 1.00 92.25 95 LEU A CA 1
ATOM 723 C C . LEU A 1 95 ? -5.901 -3.666 7.945 1.00 92.25 95 LEU A C 1
ATOM 725 O O . LEU A 1 95 ? -6.860 -4.041 7.277 1.00 92.25 95 LEU A O 1
ATOM 729 N N . PHE A 1 96 ? -5.797 -3.928 9.253 1.00 89.81 96 PHE A N 1
ATOM 730 C CA . PHE A 1 96 ? -6.813 -4.678 10.005 1.00 89.81 96 PHE A CA 1
ATOM 731 C C . PHE A 1 96 ? -8.189 -4.010 9.967 1.00 89.81 96 PHE A C 1
ATOM 733 O O . PHE A 1 96 ? -9.179 -4.665 9.651 1.00 89.81 96 PHE A O 1
ATOM 740 N N . ASP A 1 97 ? -8.247 -2.702 10.227 1.00 91.00 97 ASP A N 1
ATOM 741 C CA . ASP A 1 97 ? -9.491 -1.924 10.194 1.00 91.00 97 ASP A CA 1
ATOM 742 C C . ASP A 1 97 ? -10.133 -1.930 8.788 1.00 91.00 97 ASP A C 1
ATOM 744 O O . ASP A 1 97 ? -11.334 -1.711 8.651 1.00 91.00 97 ASP A O 1
ATOM 748 N N . SER A 1 98 ? -9.343 -2.219 7.747 1.00 88.56 98 SER A N 1
ATOM 749 C CA . SER A 1 98 ? -9.779 -2.308 6.347 1.00 88.56 98 SER A CA 1
ATOM 750 C C . SER A 1 98 ? -10.097 -3.737 5.889 1.00 88.56 98 SER A C 1
ATOM 752 O O . SER A 1 98 ? -10.305 -3.959 4.699 1.00 88.56 98 SER A O 1
ATOM 754 N N . GLY A 1 99 ? -10.132 -4.707 6.810 1.00 87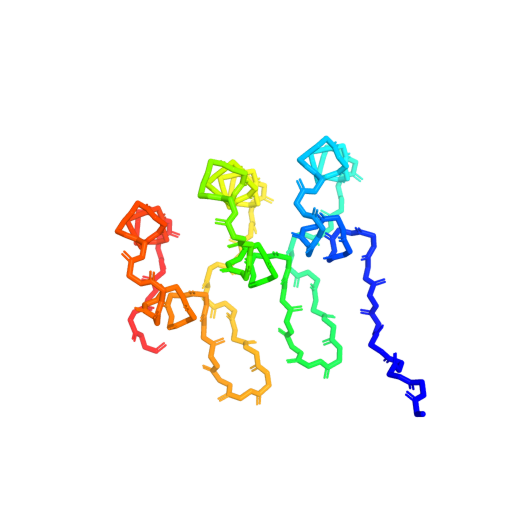.75 99 GLY A N 1
ATOM 755 C CA . GLY A 1 99 ? -10.471 -6.100 6.508 1.00 87.75 99 GLY A CA 1
ATOM 756 C C . GLY A 1 99 ? -9.309 -6.936 5.968 1.00 87.75 99 GLY A C 1
ATOM 757 O O . GLY A 1 99 ? -9.549 -7.887 5.227 1.00 87.75 99 GLY A O 1
ATOM 758 N N . ALA A 1 100 ? -8.062 -6.581 6.300 1.00 83.31 100 ALA A N 1
ATOM 759 C CA . ALA A 1 100 ? -6.919 -7.429 5.980 1.00 83.31 100 ALA A CA 1
ATOM 760 C C . ALA A 1 100 ? -6.970 -8.727 6.794 1.00 83.31 100 ALA A C 1
ATOM 762 O O . ALA A 1 100 ? -6.956 -8.696 8.029 1.00 83.31 100 ALA A O 1
ATOM 763 N N . ASP A 1 101 ? -6.981 -9.853 6.092 1.00 80.50 101 ASP A N 1
ATOM 764 C CA . ASP A 1 101 ? -6.951 -11.176 6.692 1.00 80.50 101 ASP A CA 1
ATOM 765 C C . ASP A 1 101 ? -5.522 -11.567 7.089 1.00 80.50 101 ASP A C 1
ATOM 767 O O . ASP A 1 101 ? -4.525 -11.164 6.485 1.00 80.50 101 ASP A O 1
ATOM 771 N N . MET A 1 102 ? -5.419 -12.377 8.145 1.00 64.19 102 MET A N 1
ATOM 772 C CA . MET A 1 102 ? -4.138 -12.882 8.657 1.00 64.19 102 MET A CA 1
ATOM 773 C C . MET A 1 102 ? -3.550 -14.018 7.796 1.00 64.19 102 MET A C 1
ATOM 775 O O . MET A 1 102 ? -2.413 -14.428 8.030 1.00 64.19 102 MET A O 1
ATOM 779 N N . THR A 1 103 ? -4.324 -14.547 6.847 1.00 58.03 103 THR A N 1
ATOM 780 C CA . THR A 1 103 ? -4.016 -15.767 6.083 1.00 58.03 103 THR A CA 1
ATOM 781 C C . THR A 1 103 ? -3.041 -15.532 4.942 1.00 58.03 103 THR A C 1
ATOM 783 O O . THR A 1 103 ? -3.279 -14.585 4.162 1.00 58.03 103 THR A O 1
#

pLDDT: mean 90.63, std 12.32, range [34.81, 98.5]

InterPro domains:
  IPR002110 Ankyrin repeat [PF12796] (10-102)
  IPR002110 Ankyrin repeat [PS50088] (5-37)
  IPR002110 Ankyrin repeat [PS50088] (38-74)
  IPR002110 Ankyrin repeat [PS50088] (75-103)
  IPR002110 Ankyrin repeat [SM00248] (5-34)
  IPR002110 Ankyrin repeat [SM00248] (38-71)
  IPR002110 Ankyrin repeat [SM00248] (75-102)
  IPR036770 Ankyrin repeat-containing domain superfamily [G3DSA:1.25.40.20] (1-103)
  IPR036770 Ankyrin repeat-containing domain superfamily [SSF48403] (3-102)

Radius of gyration: 12.49 Å; chains: 1; bounding box: 30×30×32 Å

Sequence (103 aa):
MKRNNRLSPLLLASSTGNVQSVKRLLEHKADPNQRNNQGLTALMFALHLDDASTQETIVGLLIEHGADVNLTDCNGYSALQIASAKQNVRILKKLFDSGADMT